Protein AF-A0AA50VX72-F1 (afdb_monomer_lite)

pLDDT: mean 96.13, std 2.78, range [86.81, 98.0]

InterPro domains:
  IPR001672 Phosphoglucose isomerase (PGI) [PF00342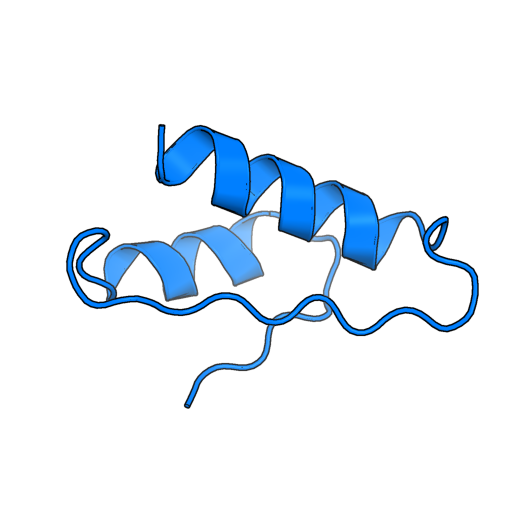] (1-50)
  IPR001672 Phosphoglucose isomerase (PGI) [PS51463] (1-50)
  IPR001672 Phosphoglucose isomerase (PGI) [PTHR11469] (1-50)
  IPR046348 SIS domain superfamily [SSF53697] (1-49)

Radius 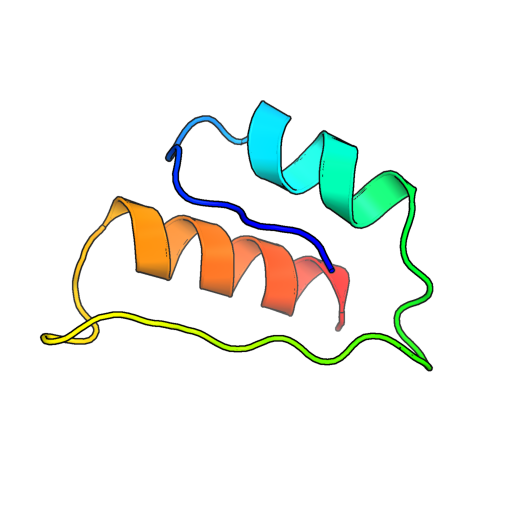of gyration: 10.4 Å; chains: 1; bounding box: 22×20×24 Å

Sequence (50 aa):
VHFVSNIDGTHIAEVLKKLNPETALFIIASKTFTTQETITNATSAKNWFL

Structure (mmCIF, N/CA/C/O backbone):
data_AF-A0AA50VX72-F1
#
_entry.id   AF-A0AA50VX72-F1
#
loop_
_atom_site.group_PDB
_atom_site.id
_atom_site.type_symbol
_atom_site.label_atom_id
_atom_site.label_alt_id
_atom_site.label_comp_id
_atom_site.label_asym_id
_atom_site.label_entity_id
_atom_site.label_seq_id
_atom_site.pdbx_PDB_ins_code
_atom_site.Cartn_x
_atom_site.Cartn_y
_atom_site.Cartn_z
_atom_site.occupancy
_atom_site.B_iso_or_equiv
_atom_site.auth_seq_id
_atom_site.auth_comp_id
_atom_site.auth_asym_id
_atom_site.auth_atom_id
_atom_site.pdbx_PDB_model_num
ATOM 1 N N . VAL A 1 1 ? -12.764 -5.459 -1.220 1.00 89.25 1 VAL A N 1
ATOM 2 C CA . VAL A 1 1 ? -11.464 -5.550 -1.932 1.00 89.25 1 VAL A CA 1
ATOM 3 C C . VAL A 1 1 ? -11.201 -4.204 -2.585 1.00 89.25 1 VAL A C 1
ATOM 5 O O . VAL A 1 1 ? -12.136 -3.650 -3.151 1.00 89.25 1 VAL A O 1
ATOM 8 N N . HIS A 1 2 ? -9.985 -3.670 -2.467 1.00 96.25 2 HIS A N 1
ATOM 9 C CA . HIS A 1 2 ? -9.590 -2.374 -3.032 1.00 96.25 2 HIS A CA 1
ATOM 10 C C . HIS A 1 2 ? -8.382 -2.568 -3.949 1.00 96.25 2 HIS A C 1
ATOM 12 O O . HIS A 1 2 ? -7.522 -3.394 -3.650 1.00 96.25 2 HIS A O 1
ATOM 18 N N . PHE A 1 3 ? -8.316 -1.809 -5.043 1.00 96.81 3 PHE A N 1
ATOM 19 C CA . PHE A 1 3 ? -7.206 -1.850 -5.992 1.00 96.81 3 PHE A CA 1
ATOM 20 C C . PHE A 1 3 ? -6.582 -0.465 -6.097 1.00 96.81 3 PHE A C 1
ATOM 22 O O . PHE A 1 3 ? -7.292 0.505 -6.340 1.00 96.81 3 PHE A O 1
ATOM 29 N N . VAL A 1 4 ? -5.263 -0.395 -5.931 1.00 96.38 4 VAL A N 1
ATOM 30 C CA . VAL A 1 4 ? -4.470 0.830 -6.073 1.00 96.38 4 VAL A CA 1
ATOM 31 C C . VAL A 1 4 ? -3.417 0.579 -7.146 1.00 96.38 4 VAL A C 1
ATOM 33 O O . VAL A 1 4 ? -2.694 -0.413 -7.087 1.00 96.38 4 VAL A O 1
ATOM 36 N N . SER A 1 5 ? -3.357 1.453 -8.147 1.00 92.69 5 SER A N 1
ATOM 37 C CA . SER A 1 5 ? -2.474 1.302 -9.316 1.00 92.69 5 SER A CA 1
ATOM 38 C C . SER A 1 5 ? -1.858 2.620 -9.776 1.00 92.69 5 SER A C 1
ATOM 40 O O . SER A 1 5 ? -0.704 2.644 -10.190 1.00 92.69 5 SER A O 1
ATOM 42 N N . ASN A 1 6 ? -2.614 3.716 -9.684 1.00 89.31 6 ASN A N 1
ATOM 43 C CA . ASN A 1 6 ? -2.129 5.056 -10.004 1.00 89.31 6 ASN A CA 1
ATOM 44 C C . ASN A 1 6 ? -1.037 5.510 -9.016 1.00 89.31 6 ASN A C 1
ATOM 46 O O . ASN A 1 6 ? -1.165 5.270 -7.817 1.00 89.31 6 ASN A O 1
ATOM 50 N N . ILE A 1 7 ? 0.008 6.170 -9.518 1.00 87.06 7 ILE A N 1
ATOM 51 C CA . ILE A 1 7 ? 1.074 6.783 -8.708 1.00 87.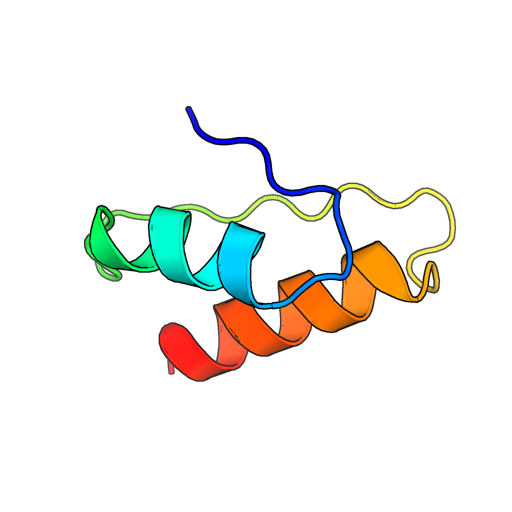06 7 ILE A CA 1
ATOM 52 C C . ILE A 1 7 ? 0.628 8.067 -8.007 1.00 87.06 7 ILE A C 1
ATOM 54 O O . ILE A 1 7 ? 1.254 8.476 -7.033 1.00 87.06 7 ILE A O 1
ATOM 58 N N . ASP A 1 8 ? -0.454 8.692 -8.477 1.00 90.69 8 ASP A N 1
ATOM 59 C CA . ASP A 1 8 ? -1.071 9.822 -7.789 1.00 90.69 8 ASP A CA 1
ATOM 60 C C . ASP A 1 8 ? -1.456 9.429 -6.352 1.00 90.69 8 ASP A C 1
ATOM 62 O O . ASP A 1 8 ? -2.307 8.560 -6.121 1.00 90.69 8 ASP A O 1
ATOM 66 N N . GLY A 1 9 ? -0.827 10.097 -5.382 1.00 86.81 9 GLY A N 1
ATOM 67 C CA . GLY A 1 9 ? -0.985 9.833 -3.955 1.00 86.81 9 GLY A CA 1
ATOM 68 C C . GLY A 1 9 ? -2.422 9.986 -3.453 1.00 86.81 9 GLY A C 1
ATOM 69 O O . GLY A 1 9 ? -2.778 9.373 -2.444 1.00 86.81 9 GLY A O 1
ATOM 70 N N . THR A 1 10 ? -3.283 10.724 -4.162 1.00 94.00 10 THR A N 1
ATOM 71 C CA . THR A 1 10 ? -4.708 10.815 -3.816 1.00 94.00 10 THR A CA 1
ATOM 72 C C . THR A 1 10 ? -5.397 9.455 -3.897 1.00 94.00 10 THR A C 1
ATOM 74 O O . THR A 1 10 ? -6.234 9.146 -3.049 1.00 94.00 10 THR A O 1
ATOM 77 N N . HIS A 1 11 ? -5.021 8.600 -4.854 1.00 94.31 11 HIS A N 1
ATOM 78 C CA . HIS A 1 11 ? -5.669 7.301 -5.022 1.00 94.31 11 HIS A CA 1
ATOM 79 C C . HIS A 1 11 ? -5.473 6.412 -3.789 1.00 94.31 11 HIS A C 1
ATOM 81 O O . HIS A 1 11 ? -6.445 5.894 -3.236 1.00 94.31 11 HIS A O 1
ATOM 87 N N . ILE A 1 12 ? -4.230 6.268 -3.324 1.00 96.31 12 ILE A N 1
ATOM 88 C CA . ILE A 1 12 ? -3.951 5.463 -2.136 1.00 96.31 12 ILE A CA 1
ATOM 89 C C . ILE A 1 12 ? -4.501 6.116 -0.866 1.00 96.31 12 ILE A C 1
ATOM 91 O O . ILE A 1 12 ? -5.083 5.420 -0.036 1.00 96.31 12 ILE A O 1
ATOM 95 N N . ALA A 1 13 ? -4.409 7.443 -0.736 1.00 96.69 13 ALA A N 1
ATOM 96 C CA . ALA A 1 13 ? -4.915 8.158 0.432 1.00 96.69 13 ALA A CA 1
ATOM 97 C C . ALA A 1 13 ? -6.428 7.956 0.631 1.00 96.69 13 ALA A C 1
ATOM 99 O O . ALA A 1 13 ? -6.873 7.677 1.745 1.00 96.69 13 ALA A O 1
ATOM 100 N N . GLU A 1 14 ? -7.225 8.036 -0.438 1.00 97.25 14 GLU A N 1
ATOM 101 C CA . GLU A 1 14 ? -8.679 7.833 -0.368 1.00 97.25 14 GLU A CA 1
ATOM 102 C C . GLU A 1 14 ? -9.080 6.391 -0.035 1.00 97.25 14 GLU A C 1
ATOM 104 O O . GLU A 1 14 ? -10.133 6.158 0.566 1.00 97.25 14 GLU A O 1
ATOM 109 N N . VAL A 1 15 ? -8.249 5.413 -0.403 1.00 97.19 15 VAL A N 1
ATOM 110 C CA . VAL A 1 15 ? -8.461 4.015 -0.016 1.00 97.19 15 VAL A CA 1
ATOM 111 C C . VAL A 1 15 ? -8.112 3.812 1.456 1.00 97.19 15 VAL A C 1
ATOM 113 O O . VAL A 1 15 ? -8.938 3.281 2.195 1.00 97.19 15 VAL A O 1
ATOM 116 N N . LEU A 1 16 ? -6.938 4.273 1.902 1.00 97.25 16 LEU A N 1
ATOM 117 C CA . LEU A 1 16 ? -6.463 4.091 3.280 1.00 97.25 16 LEU A CA 1
ATOM 118 C C . LEU A 1 16 ? -7.397 4.728 4.321 1.00 97.25 16 LEU A C 1
ATOM 120 O O . LEU A 1 16 ? -7.613 4.139 5.376 1.00 97.25 16 LEU A O 1
ATOM 124 N N . LYS A 1 17 ? -8.046 5.859 4.001 1.00 97.25 17 LYS A N 1
ATOM 125 C CA . LYS A 1 17 ? -9.077 6.489 4.857 1.00 97.25 17 LYS A CA 1
ATOM 126 C C . LYS A 1 17 ? -10.244 5.564 5.229 1.00 97.25 17 LYS A C 1
ATOM 128 O O . LYS A 1 17 ? -10.962 5.852 6.182 1.00 97.25 17 LYS A O 1
ATOM 133 N N . LYS A 1 18 ? -10.475 4.494 4.463 1.00 97.19 18 LYS A N 1
ATOM 134 C CA . LYS A 1 18 ? -11.601 3.561 4.636 1.00 97.19 18 LYS A CA 1
ATOM 135 C C . LYS A 1 18 ? -11.198 2.259 5.332 1.00 97.19 18 LYS A C 1
ATOM 137 O O . LYS A 1 18 ? -12.053 1.394 5.506 1.00 97.19 18 LYS A O 1
ATOM 142 N N . LEU A 1 19 ? -9.920 2.085 5.679 1.00 97.56 19 LEU A N 1
ATOM 143 C CA . LEU A 1 19 ? -9.376 0.831 6.199 1.00 97.56 19 LEU A CA 1
ATOM 144 C C . LEU A 1 19 ? -8.998 0.953 7.678 1.00 97.56 19 LEU A C 1
ATOM 146 O O . LEU A 1 19 ? -8.547 2.001 8.132 1.00 97.56 19 LEU A O 1
ATOM 150 N N . ASN A 1 20 ? -9.148 -0.149 8.416 1.00 97.44 20 ASN A N 1
ATOM 151 C CA . ASN A 1 20 ? -8.574 -0.304 9.749 1.00 97.44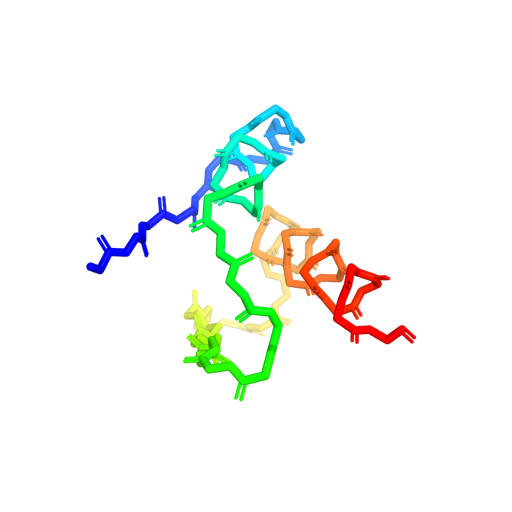 20 ASN A CA 1
ATOM 152 C C . ASN A 1 20 ? -7.222 -1.034 9.611 1.00 97.44 20 ASN A C 1
ATOM 154 O O . ASN A 1 20 ? -7.207 -2.127 9.036 1.00 97.44 20 ASN A O 1
ATOM 158 N N . PRO A 1 21 ? -6.102 -0.473 10.107 1.00 97.12 21 PRO A N 1
ATOM 159 C CA . PRO A 1 21 ? -4.792 -1.115 10.007 1.00 97.12 21 PRO A CA 1
ATOM 160 C C . PRO A 1 21 ? -4.742 -2.495 10.680 1.00 97.12 21 PRO A C 1
ATOM 162 O O . PRO A 1 21 ? -4.074 -3.379 10.159 1.00 97.12 21 PRO A O 1
ATOM 165 N N . GLU A 1 22 ? -5.497 -2.738 11.757 1.00 97.75 22 GLU A N 1
ATOM 166 C CA . GLU A 1 22 ? -5.499 -4.030 12.469 1.00 97.75 22 GLU A CA 1
ATOM 167 C C . GLU A 1 22 ? -6.131 -5.178 11.665 1.00 97.75 22 GLU A C 1
ATOM 169 O O . GLU A 1 22 ? -5.897 -6.350 11.958 1.00 97.75 22 GLU A O 1
ATOM 174 N N . THR A 1 23 ? -6.944 -4.861 10.654 1.00 97.88 23 THR A N 1
ATOM 175 C CA . THR A 1 23 ? -7.697 -5.857 9.873 1.00 97.88 23 THR A CA 1
ATOM 176 C C . THR A 1 23 ? -7.410 -5.801 8.373 1.00 97.88 23 THR A C 1
ATOM 178 O O . THR A 1 23 ? -8.006 -6.555 7.599 1.00 97.88 23 THR A O 1
ATOM 181 N N . ALA A 1 24 ? -6.493 -4.934 7.939 1.00 97.81 24 ALA A N 1
ATOM 182 C CA . ALA A 1 24 ? -6.125 -4.776 6.540 1.00 97.81 24 ALA A CA 1
ATOM 183 C C . ALA A 1 24 ? -4.966 -5.706 6.142 1.00 97.81 24 ALA A C 1
ATOM 185 O O . ALA A 1 24 ? -3.907 -5.716 6.763 1.00 97.81 24 ALA A O 1
ATOM 186 N N . LEU A 1 25 ? -5.141 -6.437 5.036 1.00 97.81 25 LEU A N 1
ATOM 187 C CA . LEU A 1 25 ? -4.072 -7.180 4.364 1.00 97.81 25 LEU A CA 1
ATOM 188 C C . LEU A 1 25 ? -3.690 -6.471 3.060 1.00 97.81 25 LEU A C 1
ATOM 190 O O . LEU A 1 25 ? -4.538 -6.269 2.190 1.00 97.81 25 LEU A O 1
ATOM 194 N N . PHE A 1 26 ? -2.405 -6.153 2.900 1.00 97.69 26 PHE A N 1
ATOM 195 C CA . PHE A 1 26 ? -1.856 -5.578 1.671 1.00 97.69 26 PHE A CA 1
ATOM 196 C C . PHE A 1 26 ? -1.186 -6.654 0.812 1.00 97.69 26 PHE A C 1
ATOM 198 O O . PHE A 1 26 ? -0.378 -7.440 1.303 1.00 97.69 26 PHE A O 1
ATOM 205 N N . ILE A 1 27 ? -1.489 -6.658 -0.488 1.00 98.00 27 ILE A N 1
ATOM 206 C CA . ILE A 1 27 ? -0.854 -7.535 -1.480 1.00 98.00 27 ILE A CA 1
ATOM 207 C C . ILE A 1 27 ? -0.183 -6.653 -2.531 1.00 98.00 27 ILE A C 1
ATOM 209 O O . ILE A 1 27 ? -0.851 -5.874 -3.210 1.00 98.00 27 ILE A O 1
ATOM 213 N N . ILE A 1 28 ? 1.138 -6.779 -2.674 1.00 97.94 28 ILE A N 1
ATOM 214 C CA . ILE A 1 28 ? 1.927 -5.992 -3.628 1.00 97.94 28 ILE A CA 1
ATOM 215 C C . ILE A 1 28 ? 2.163 -6.816 -4.892 1.00 97.94 28 ILE A C 1
ATOM 217 O O . ILE A 1 28 ? 2.937 -7.771 -4.891 1.00 97.94 28 ILE A O 1
ATOM 221 N N . ALA A 1 29 ? 1.500 -6.435 -5.982 1.00 97.75 29 ALA A N 1
ATOM 222 C CA . ALA A 1 29 ? 1.608 -7.113 -7.268 1.00 97.75 29 ALA A CA 1
ATOM 223 C C . ALA A 1 29 ? 2.532 -6.336 -8.222 1.00 97.75 29 ALA A C 1
ATOM 225 O O . ALA A 1 29 ? 2.117 -5.368 -8.853 1.00 97.75 29 ALA A O 1
ATOM 226 N N . SER A 1 30 ? 3.789 -6.769 -8.350 1.00 97.69 30 SER A N 1
ATOM 227 C CA . SER A 1 30 ? 4.727 -6.279 -9.370 1.00 97.69 30 SER A CA 1
ATOM 228 C C . SER A 1 30 ? 5.634 -7.416 -9.823 1.00 97.69 30 SER A C 1
ATOM 230 O O . SER A 1 30 ? 6.268 -8.069 -8.999 1.00 97.69 30 SER A O 1
ATOM 232 N N . LYS A 1 31 ? 5.722 -7.640 -11.142 1.00 97.69 31 LYS A N 1
ATOM 233 C CA . LYS A 1 31 ? 6.576 -8.691 -11.716 1.00 97.69 31 LYS A CA 1
ATOM 234 C C . LYS A 1 31 ? 8.052 -8.474 -11.383 1.00 97.69 31 LYS A C 1
ATOM 236 O O . LYS A 1 31 ? 8.759 -9.434 -11.109 1.00 97.69 31 LYS A O 1
ATOM 241 N N . THR A 1 32 ? 8.520 -7.229 -11.458 1.00 97.81 32 THR A N 1
ATOM 242 C CA . THR A 1 32 ? 9.932 -6.889 -11.229 1.00 97.81 32 THR A CA 1
ATOM 243 C C . THR A 1 32 ? 10.202 -6.423 -9.806 1.00 97.81 32 THR A C 1
ATOM 245 O O . THR A 1 32 ? 11.359 -6.314 -9.426 1.00 97.81 32 THR A O 1
ATOM 248 N N . PHE A 1 33 ? 9.153 -6.122 -9.034 1.00 97.75 33 PHE A N 1
ATOM 249 C CA . PHE A 1 33 ? 9.238 -5.520 -7.701 1.00 97.75 33 PHE A CA 1
ATOM 250 C C . PHE A 1 33 ? 10.025 -4.199 -7.660 1.00 97.75 33 PHE A C 1
ATOM 252 O O . PHE A 1 33 ? 10.557 -3.789 -6.633 1.00 97.75 33 PHE A O 1
ATOM 259 N N . THR A 1 34 ? 10.086 -3.522 -8.805 1.00 96.88 34 THR A N 1
ATOM 260 C CA . THR A 1 34 ? 10.797 -2.252 -9.002 1.00 96.88 34 THR A CA 1
ATOM 261 C C . THR A 1 34 ? 9.949 -1.213 -9.730 1.00 96.88 34 THR A C 1
ATOM 263 O O . THR A 1 34 ? 10.403 -0.092 -9.935 1.00 96.88 34 THR A O 1
ATOM 266 N N . THR A 1 35 ? 8.719 -1.565 -10.127 1.00 96.94 35 THR A N 1
ATOM 267 C CA . THR A 1 35 ? 7.773 -0.648 -10.774 1.00 96.94 35 THR A CA 1
ATOM 268 C C . THR A 1 35 ? 7.530 0.560 -9.871 1.00 96.94 35 THR A C 1
ATOM 270 O O . THR A 1 35 ? 7.078 0.395 -8.735 1.00 96.94 35 THR A O 1
ATOM 273 N N . GLN A 1 36 ? 7.849 1.759 -10.359 1.00 95.81 36 GLN A N 1
ATOM 274 C CA . GLN A 1 36 ? 7.894 2.976 -9.546 1.00 95.81 36 GLN A CA 1
ATOM 275 C C . GLN A 1 36 ? 6.540 3.274 -8.895 1.00 95.81 36 GLN A C 1
ATOM 277 O O . GLN A 1 36 ? 6.477 3.545 -7.696 1.00 95.81 36 GLN A O 1
ATOM 282 N N . GLU A 1 37 ? 5.458 3.155 -9.658 1.00 96.12 37 GLU A N 1
ATOM 283 C CA . GLU A 1 37 ? 4.087 3.382 -9.212 1.00 96.12 37 GLU A CA 1
ATOM 284 C C . GLU A 1 37 ? 3.702 2.401 -8.096 1.00 96.12 37 GLU A C 1
ATOM 286 O O . GLU A 1 37 ? 3.164 2.794 -7.059 1.00 96.12 37 GLU A O 1
ATOM 291 N N . THR A 1 38 ? 4.033 1.116 -8.265 1.00 97.12 38 THR A N 1
ATOM 292 C CA . THR A 1 38 ? 3.722 0.072 -7.280 1.00 97.12 38 THR A CA 1
ATOM 293 C C . THR A 1 38 ? 4.535 0.232 -5.997 1.00 97.12 38 THR A C 1
ATOM 295 O O . THR A 1 38 ? 3.971 0.119 -4.911 1.00 97.12 38 THR A O 1
ATOM 298 N N . ILE A 1 39 ? 5.839 0.514 -6.091 1.00 97.81 39 ILE A N 1
ATOM 299 C CA . ILE A 1 39 ? 6.713 0.657 -4.914 1.00 97.81 39 ILE A CA 1
ATOM 300 C C . ILE A 1 39 ? 6.421 1.947 -4.145 1.00 97.81 39 ILE A C 1
ATOM 302 O O . ILE A 1 39 ? 6.419 1.929 -2.912 1.00 97.81 39 ILE A O 1
ATOM 306 N N . THR A 1 40 ? 6.094 3.036 -4.843 1.00 97.81 40 THR A N 1
ATOM 307 C CA . THR A 1 40 ? 5.639 4.284 -4.210 1.00 97.81 40 THR A CA 1
ATOM 308 C C . THR A 1 40 ? 4.372 4.040 -3.389 1.00 97.81 40 THR A C 1
ATOM 310 O O . THR A 1 40 ? 4.326 4.373 -2.206 1.00 97.81 40 THR A O 1
ATOM 313 N N . ASN A 1 41 ? 3.377 3.364 -3.969 1.00 97.69 41 ASN A N 1
ATOM 314 C CA . ASN A 1 41 ? 2.152 2.998 -3.257 1.00 97.69 41 ASN A CA 1
ATOM 315 C C . ASN A 1 41 ? 2.407 2.032 -2.088 1.00 97.69 41 ASN A C 1
ATOM 317 O O . ASN A 1 41 ? 1.895 2.245 -0.991 1.00 97.69 41 ASN A O 1
ATOM 321 N N . ALA A 1 42 ? 3.234 1.002 -2.283 1.00 97.75 42 ALA A N 1
ATOM 322 C CA . ALA A 1 42 ? 3.579 0.051 -1.227 1.00 97.75 42 ALA A CA 1
ATOM 323 C C . ALA A 1 42 ? 4.277 0.733 -0.037 1.00 97.75 42 ALA A C 1
ATOM 325 O O . ALA A 1 42 ? 3.986 0.422 1.117 1.00 97.75 42 ALA A O 1
ATOM 326 N N . THR A 1 43 ? 5.165 1.690 -0.312 1.00 97.44 43 THR A N 1
ATOM 327 C CA . THR A 1 43 ? 5.870 2.464 0.720 1.00 97.44 43 THR A CA 1
AT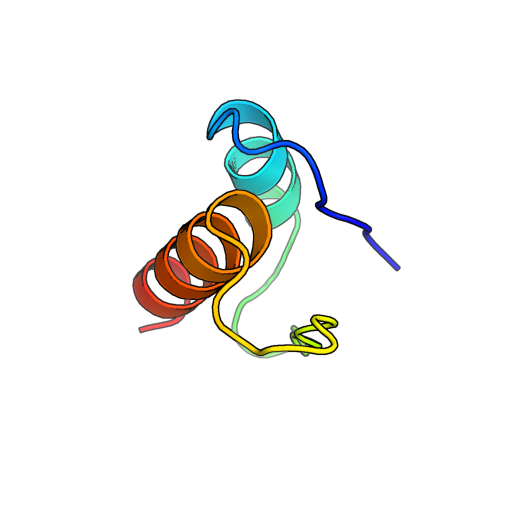OM 328 C C . THR A 1 43 ? 4.906 3.362 1.486 1.00 97.44 43 THR A C 1
ATOM 330 O O . THR A 1 43 ? 4.941 3.386 2.713 1.00 97.44 43 THR A O 1
ATOM 333 N N . SER A 1 44 ? 3.990 4.036 0.788 1.00 97.38 44 SER A N 1
ATOM 334 C CA . SER A 1 44 ? 2.937 4.838 1.419 1.00 97.38 44 SER A CA 1
ATOM 335 C C . SER A 1 44 ? 2.018 3.994 2.310 1.00 97.38 44 SER A C 1
ATOM 337 O O . SER A 1 44 ? 1.746 4.390 3.440 1.00 97.38 44 SER A O 1
ATOM 339 N N . ALA A 1 45 ? 1.598 2.805 1.857 1.00 97.56 45 ALA A N 1
ATOM 340 C CA . ALA A 1 45 ? 0.817 1.871 2.675 1.00 97.56 45 ALA A CA 1
ATOM 341 C C . ALA A 1 45 ? 1.585 1.407 3.922 1.00 97.56 45 ALA A C 1
ATOM 343 O O . ALA A 1 45 ? 1.024 1.374 5.014 1.00 97.56 45 ALA A O 1
ATOM 344 N N . LYS A 1 46 ? 2.879 1.090 3.774 1.00 97.62 46 LYS A N 1
ATOM 345 C CA . LYS A 1 46 ? 3.745 0.697 4.892 1.00 97.62 46 LYS A CA 1
ATOM 346 C C . LYS A 1 46 ? 3.883 1.817 5.923 1.00 97.62 46 LYS A C 1
ATOM 348 O O . LYS A 1 46 ? 3.766 1.546 7.109 1.00 97.62 46 LYS A O 1
ATOM 353 N N . ASN A 1 47 ? 4.108 3.052 5.477 1.00 97.12 47 ASN A N 1
ATOM 354 C CA . ASN A 1 47 ? 4.238 4.212 6.362 1.00 97.12 47 ASN A CA 1
ATOM 355 C C . ASN A 1 47 ? 2.929 4.567 7.073 1.00 97.12 47 ASN A C 1
ATOM 357 O O . ASN A 1 47 ? 2.969 5.153 8.141 1.00 97.12 47 ASN A O 1
ATOM 361 N N . TRP A 1 48 ? 1.781 4.262 6.469 1.00 97.19 48 TRP A N 1
ATOM 362 C CA . TRP A 1 48 ? 0.480 4.435 7.112 1.00 97.19 48 TRP A CA 1
ATOM 363 C C . TRP A 1 48 ? 0.186 3.347 8.154 1.00 97.19 48 TRP A C 1
ATOM 365 O O . TRP A 1 48 ? -0.529 3.601 9.117 1.00 97.19 48 TRP A O 1
ATOM 375 N N . PHE A 1 49 ? 0.696 2.133 7.937 1.00 96.12 49 PHE A N 1
ATOM 376 C CA . PHE A 1 49 ? 0.469 0.989 8.818 1.00 96.12 49 PHE A CA 1
ATOM 377 C C . PHE A 1 49 ? 1.350 0.998 10.079 1.00 96.12 49 PHE A C 1
ATOM 379 O O . PHE A 1 49 ? 0.918 0.489 11.111 1.00 96.12 49 PHE A O 1
ATOM 386 N N . LEU A 1 50 ? 2.580 1.517 9.977 1.00 93.69 50 LEU A N 1
ATOM 387 C CA . LEU A 1 50 ? 3.553 1.623 11.075 1.00 93.69 50 LEU A CA 1
ATOM 388 C C . LEU A 1 50 ? 3.354 2.900 11.896 1.00 93.69 50 LEU A C 1
ATOM 390 O O . LEU A 1 50 ? 3.568 2.816 13.125 1.00 93.69 50 LEU A O 1
#

Organism: NCBI:txid2847596

Secondary structure (DSSP, 8-state):
------SSHH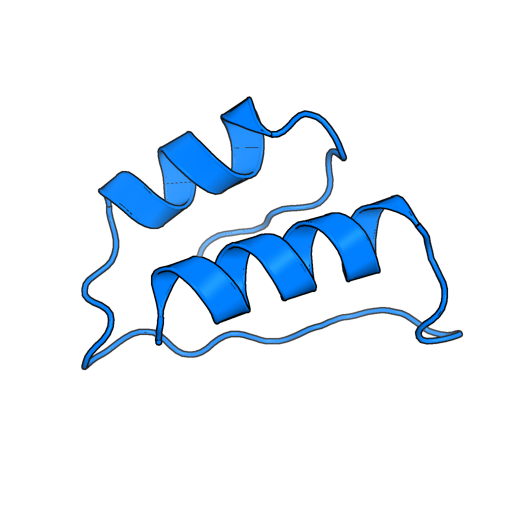HHHHHHTT--GGG-------SSS--HHHHHHHHHHHHHH-

Foldseek 3Di:
DDDFQALPPVRLVVVLVVDDLVPDDDDQDDPVCVPPSSVSSVVVVVVSND